Protein AF-A0A7J7TJH2-F1 (afdb_monomer_lite)

InterPro domains:
  IPR021019 Mediator complex, subunit Med30, metazoa [PF11315] (2-128)
  IPR021019 Mediator complex, subunit Med30, metazoa [PTHR31705] (1-128)

pLDDT: mean 81.62, std 16.1, range [39.94, 98.25]

Radius of gyration: 33.01 Å; chains: 1; bounding box: 75×49×87 Å

Foldseek 3Di:
DVVVLVVLVVVLVVLVVPADDCPVPDDPPVVNVVSVVVNVVSVVVNVVVVVVVVVVVVVVCVVCVPDDPDPPVLDDDDDPCPDDDDDPDDDDRVVVVVVVVVVVVVVVVVVVVVVVVVVVVVVVVVVD

Sequence (128 aa):
MVQDIVYRTMETFQLLRKMQLPNGVTYHTGTYQDRLAKLQDHLRQLSILFWKLRLVYDQCNENCGGMDPIPVEQLIPYVEEDGSKNDDRAGPPRFASEERREIAEVNKKLKQKNQQLKQIMDKLQNII

Organism: Myotis myotis (NCBI:txid51298)

Structure (mmCIF, N/CA/C/O backbone):
data_AF-A0A7J7TJH2-F1
#
_entry.id   AF-A0A7J7TJH2-F1
#
loop_
_atom_site.group_PDB
_atom_site.id
_atom_site.type_symbol
_atom_site.label_atom_id
_atom_site.label_alt_id
_atom_site.label_comp_id
_atom_site.label_asym_id
_atom_site.label_entity_id
_atom_site.label_seq_id
_atom_site.pdbx_PDB_ins_code
_atom_site.Cartn_x
_atom_site.Cartn_y
_atom_site.Cartn_z
_atom_site.occupancy
_atom_site.B_iso_or_equiv
_atom_site.auth_seq_id
_atom_site.auth_comp_id
_atom_site.auth_asym_id
_atom_site.auth_atom_id
_atom_site.pdbx_PDB_model_num
ATOM 1 N N . MET A 1 1 ? 6.555 -2.501 2.293 1.00 86.00 1 MET A N 1
ATOM 2 C CA . MET A 1 1 ? 5.290 -1.911 1.792 1.00 86.00 1 MET A CA 1
ATOM 3 C C . MET A 1 1 ? 4.120 -2.883 1.860 1.00 86.00 1 MET A C 1
ATOM 5 O O . MET A 1 1 ? 3.216 -2.632 2.638 1.00 86.00 1 MET A O 1
ATOM 9 N N . VAL A 1 2 ? 4.109 -3.987 1.096 1.00 95.38 2 VAL A N 1
ATOM 10 C CA . VAL A 1 2 ? 2.997 -4.967 1.154 1.00 95.38 2 VAL A CA 1
ATOM 11 C C . VAL A 1 2 ? 2.871 -5.573 2.555 1.00 95.38 2 VAL A C 1
ATOM 13 O O . VAL A 1 2 ? 1.783 -5.593 3.120 1.00 95.38 2 VAL A O 1
ATOM 16 N N . GLN A 1 3 ? 3.994 -5.969 3.162 1.00 96.12 3 GLN A N 1
ATOM 17 C CA . GLN A 1 3 ? 4.023 -6.436 4.552 1.00 96.12 3 GLN A CA 1
ATOM 18 C C . GLN A 1 3 ? 3.486 -5.382 5.536 1.00 96.12 3 GLN A C 1
ATOM 20 O O . GLN A 1 3 ? 2.726 -5.729 6.435 1.00 96.12 3 GLN A O 1
ATOM 25 N N . ASP A 1 4 ? 3.816 -4.102 5.342 1.00 96.44 4 ASP A N 1
ATOM 26 C CA . ASP A 1 4 ? 3.339 -3.010 6.205 1.00 96.44 4 ASP A CA 1
ATOM 27 C C . ASP A 1 4 ? 1.819 -2.836 6.098 1.00 96.44 4 ASP A C 1
ATOM 29 O O . ASP A 1 4 ? 1.147 -2.640 7.107 1.00 96.44 4 ASP A O 1
ATOM 33 N N . ILE A 1 5 ? 1.262 -2.964 4.886 1.00 97.88 5 ILE A N 1
ATOM 34 C CA . ILE A 1 5 ? -0.190 -2.955 4.650 1.00 97.88 5 ILE A CA 1
ATOM 35 C C . ILE A 1 5 ? -0.847 -4.117 5.393 1.00 97.88 5 ILE A C 1
ATOM 37 O O . ILE A 1 5 ? -1.837 -3.909 6.096 1.00 97.88 5 ILE A O 1
ATOM 41 N N . VAL A 1 6 ? -0.294 -5.327 5.268 1.00 97.88 6 VAL A N 1
ATOM 42 C CA . VAL A 1 6 ? -0.810 -6.522 5.951 1.00 97.88 6 VAL A CA 1
ATOM 43 C C . VAL A 1 6 ? -0.783 -6.320 7.462 1.00 97.88 6 VAL A C 1
ATOM 45 O O . VAL A 1 6 ? -1.816 -6.459 8.117 1.00 97.88 6 VAL A O 1
ATOM 48 N N . TYR A 1 7 ? 0.360 -5.910 8.010 1.00 97.75 7 TYR A N 1
ATOM 49 C CA . TYR A 1 7 ? 0.521 -5.661 9.437 1.00 97.75 7 TYR A CA 1
ATOM 50 C C . TYR A 1 7 ? -0.475 -4.607 9.940 1.00 97.75 7 TYR A C 1
ATOM 52 O O . TYR A 1 7 ? -1.221 -4.850 10.889 1.00 97.75 7 TYR A O 1
ATOM 60 N N . ARG A 1 8 ? -0.583 -3.466 9.251 1.00 97.44 8 ARG A N 1
ATOM 61 C CA . ARG A 1 8 ? -1.490 -2.384 9.648 1.00 97.44 8 ARG A CA 1
ATOM 62 C C . ARG A 1 8 ? -2.963 -2.777 9.547 1.00 97.44 8 ARG A C 1
ATOM 64 O O . ARG A 1 8 ? -3.783 -2.373 10.376 1.00 97.44 8 ARG A O 1
ATOM 71 N N . THR A 1 9 ? -3.305 -3.599 8.561 1.00 97.62 9 THR A N 1
ATOM 72 C CA . THR A 1 9 ? -4.645 -4.177 8.411 1.00 97.62 9 THR A CA 1
ATOM 73 C C . THR A 1 9 ? -4.959 -5.117 9.576 1.00 97.62 9 THR A C 1
ATOM 75 O O . THR A 1 9 ? -6.028 -5.014 10.179 1.00 97.62 9 THR A O 1
ATOM 78 N N . MET A 1 10 ? -4.010 -5.970 9.976 1.00 97.75 10 MET A N 1
ATOM 79 C CA . MET A 1 10 ? -4.159 -6.827 11.155 1.00 97.75 10 MET A CA 1
ATOM 80 C C . MET A 1 10 ? -4.353 -6.006 12.436 1.00 97.75 10 MET A C 1
ATOM 82 O O . MET A 1 10 ? -5.276 -6.290 13.197 1.00 97.75 10 MET A O 1
ATOM 86 N N . GLU A 1 11 ? -3.550 -4.961 12.663 1.00 96.56 11 GLU A N 1
ATOM 87 C CA . GLU A 1 11 ? -3.713 -4.065 13.820 1.00 96.56 11 GLU A CA 1
ATOM 88 C C . GLU A 1 11 ? -5.095 -3.394 13.842 1.00 96.56 11 GLU A C 1
ATOM 90 O O . GLU A 1 11 ? -5.711 -3.250 14.900 1.00 96.56 11 GLU A O 1
ATOM 95 N N . THR A 1 12 ? -5.599 -3.006 12.669 1.00 97.06 12 THR A N 1
ATOM 96 C CA . THR A 1 12 ? -6.934 -2.416 12.498 1.00 97.06 12 THR A CA 1
ATOM 97 C C . THR A 1 12 ? -8.027 -3.401 12.902 1.00 97.06 12 THR A C 1
ATOM 99 O O . THR A 1 12 ? -8.872 -3.074 13.736 1.00 97.06 12 THR A O 1
ATOM 102 N N . PHE A 1 13 ? -7.986 -4.636 12.398 1.00 97.12 13 PHE A N 1
ATOM 103 C CA . PHE A 1 13 ? -8.959 -5.662 12.777 1.00 97.12 13 PHE A CA 1
ATOM 104 C C . PHE A 1 13 ? -8.864 -6.053 14.255 1.00 97.12 13 PHE A C 1
ATOM 106 O O . PHE A 1 13 ? -9.887 -6.252 14.910 1.00 97.12 13 PHE A O 1
ATOM 113 N N . GLN A 1 14 ? -7.657 -6.114 14.821 1.00 95.75 14 GLN A N 1
ATOM 114 C CA . GLN A 1 14 ? -7.471 -6.372 16.250 1.00 95.75 14 GLN A CA 1
ATOM 115 C C . GLN A 1 14 ? -8.058 -5.257 17.123 1.00 95.75 14 GLN A C 1
ATOM 117 O O . GLN A 1 14 ? -8.625 -5.549 18.180 1.00 95.75 14 GLN A O 1
ATOM 122 N N . LEU A 1 15 ? -7.934 -3.997 16.695 1.00 94.38 15 LEU A N 1
ATOM 123 C CA . LEU A 1 15 ? -8.545 -2.852 17.365 1.00 94.38 15 LEU A CA 1
ATOM 124 C C . LEU A 1 15 ? -10.073 -2.923 17.287 1.00 94.38 15 LEU A C 1
ATOM 126 O O . LEU A 1 15 ? -10.728 -2.842 18.325 1.00 94.38 15 LEU A O 1
ATOM 130 N N . LEU A 1 16 ? -10.623 -3.155 16.091 1.00 93.12 16 LEU A N 1
ATOM 131 C CA . LEU A 1 16 ? -12.064 -3.304 15.867 1.00 93.12 16 LEU A CA 1
ATOM 132 C C . LEU A 1 16 ? -12.660 -4.430 16.715 1.00 93.12 16 LEU A C 1
ATOM 134 O O . LEU A 1 16 ? -13.669 -4.220 17.377 1.00 93.12 16 LEU A O 1
ATOM 138 N N . ARG A 1 17 ? -11.990 -5.588 16.795 1.00 91.50 17 ARG A N 1
ATOM 139 C CA . ARG A 1 17 ? -12.422 -6.717 17.638 1.00 91.50 17 ARG A CA 1
ATOM 140 C C . ARG A 1 17 ? -12.553 -6.340 19.115 1.00 91.50 17 ARG A C 1
ATOM 142 O O . ARG A 1 17 ? -13.363 -6.919 19.829 1.00 91.50 17 ARG A O 1
ATOM 149 N N . LYS A 1 18 ? -11.721 -5.413 19.598 1.00 86.69 18 LYS A N 1
ATOM 150 C CA . LYS A 1 18 ? -11.749 -4.946 20.991 1.00 86.69 18 LYS A CA 1
ATOM 151 C C . LYS A 1 18 ? -12.735 -3.799 21.206 1.00 86.69 18 LYS A C 1
ATOM 153 O O . LYS A 1 18 ? -13.057 -3.525 22.362 1.00 86.69 18 LYS A O 1
ATOM 158 N N . MET A 1 19 ? -13.184 -3.107 20.156 1.00 86.38 19 MET A N 1
ATOM 159 C CA . MET A 1 19 ? -14.168 -2.033 20.283 1.00 86.38 19 MET A CA 1
ATOM 160 C C . MET A 1 19 ? -15.527 -2.619 20.661 1.00 86.38 19 MET A C 1
ATOM 162 O O . MET A 1 19 ? -16.082 -3.452 19.955 1.00 86.38 19 MET A O 1
ATOM 166 N N . GLN A 1 20 ? -16.059 -2.166 21.794 1.00 77.88 20 GLN A N 1
ATOM 167 C CA . GLN A 1 20 ? -17.438 -2.430 22.175 1.00 77.88 20 GLN A CA 1
ATOM 168 C C . GLN A 1 20 ? -18.297 -1.262 21.701 1.00 77.88 20 GLN A C 1
ATOM 170 O O . GLN A 1 20 ? -17.916 -0.099 21.859 1.00 77.88 20 GLN A O 1
ATOM 175 N N . LEU A 1 21 ? -19.437 -1.585 21.095 1.00 71.44 21 LEU A N 1
ATOM 176 C CA . LEU A 1 21 ? -20.474 -0.609 20.778 1.00 71.44 21 LEU A CA 1
ATOM 177 C C . LEU A 1 21 ? -21.089 -0.099 22.085 1.00 71.44 21 LEU A C 1
ATOM 179 O O . LEU A 1 21 ? -21.160 -0.873 23.035 1.00 71.44 21 LEU A O 1
ATOM 183 N N . PRO A 1 22 ? -21.561 1.153 22.158 1.00 65.56 22 PRO A N 1
ATOM 184 C CA . PRO A 1 22 ? -22.218 1.645 23.358 1.00 65.56 22 PRO A CA 1
ATOM 185 C C . PRO A 1 22 ? -23.531 0.881 23.593 1.00 65.56 22 PRO A C 1
ATOM 187 O O . PRO A 1 22 ? -24.533 1.116 22.929 1.00 65.56 22 PRO A O 1
ATOM 190 N N . ASN A 1 23 ? -23.522 -0.066 24.527 1.00 67.75 23 ASN A N 1
ATOM 191 C CA . ASN A 1 23 ? -24.637 -0.967 24.842 1.00 67.75 23 ASN A CA 1
ATOM 192 C C . ASN A 1 23 ? -25.430 -0.525 26.089 1.00 67.75 23 ASN A C 1
ATOM 194 O O . ASN A 1 23 ? -26.131 -1.322 26.700 1.00 67.75 23 ASN A O 1
ATOM 198 N N . GLY A 1 24 ? -25.333 0.751 26.481 1.00 61.03 24 GLY A N 1
ATOM 199 C CA . GLY A 1 24 ? -26.149 1.370 27.541 1.00 61.03 24 GLY A CA 1
ATOM 200 C C . GLY A 1 24 ? -25.849 0.922 28.981 1.00 61.03 24 GLY A C 1
ATOM 201 O O . GLY A 1 24 ? -26.216 1.631 29.910 1.00 61.03 24 GLY A O 1
ATOM 202 N N . VAL A 1 25 ? -25.147 -0.200 29.178 1.00 64.81 25 VAL A N 1
ATOM 203 C CA . VAL A 1 25 ? -24.838 -0.783 30.502 1.00 64.81 25 VAL A CA 1
ATOM 204 C C . VAL A 1 25 ? -23.406 -0.467 30.966 1.00 64.81 25 VAL A C 1
ATOM 206 O O . VAL A 1 25 ? -23.152 -0.343 32.160 1.00 64.81 25 VAL A O 1
ATOM 209 N N . THR A 1 26 ? -22.470 -0.254 30.038 1.00 62.06 26 THR A N 1
ATOM 210 C CA . THR A 1 26 ? -21.076 0.134 30.324 1.00 62.06 26 THR A CA 1
ATOM 211 C C . THR A 1 26 ? -20.642 1.244 29.371 1.00 62.06 26 THR A C 1
ATOM 213 O O . THR A 1 26 ? -20.154 0.989 28.272 1.00 62.06 26 THR A O 1
ATOM 216 N N . TYR A 1 27 ? -20.854 2.499 29.771 1.00 58.00 27 TYR A N 1
ATOM 217 C CA . TYR A 1 27 ? -20.432 3.672 29.004 1.00 58.00 27 TYR A CA 1
ATOM 218 C C . TYR A 1 27 ? -19.076 4.174 29.517 1.00 58.00 27 TYR A C 1
ATOM 220 O O . TYR A 1 27 ? -18.975 4.817 30.560 1.00 58.00 27 TYR A O 1
ATOM 228 N N . HIS A 1 28 ? -18.011 3.889 28.768 1.00 69.06 28 HIS A N 1
ATOM 229 C CA . HIS A 1 28 ? -16.686 4.477 28.982 1.00 69.06 28 HIS A CA 1
ATOM 230 C C . HIS A 1 28 ? -16.314 5.348 27.778 1.00 69.06 28 HIS A C 1
ATOM 232 O O . HIS A 1 28 ? -15.442 4.993 26.981 1.00 69.06 28 HIS A O 1
ATOM 238 N N . THR A 1 29 ? -17.000 6.490 27.640 1.00 70.56 29 THR A N 1
ATOM 239 C CA . THR A 1 29 ? -16.902 7.416 26.495 1.00 70.56 29 THR A CA 1
ATOM 240 C C . THR A 1 29 ? -15.457 7.750 26.116 1.00 70.56 29 THR A C 1
ATOM 242 O O . THR A 1 29 ? -15.130 7.715 24.934 1.00 70.56 29 THR A O 1
ATOM 245 N N . GLY A 1 30 ? -14.574 7.982 27.097 1.00 76.38 30 GLY A N 1
ATOM 246 C CA . GLY A 1 30 ? -13.152 8.255 26.846 1.00 76.38 30 GLY A CA 1
ATOM 247 C C . GLY A 1 30 ? -12.441 7.110 26.115 1.00 76.38 30 GLY A C 1
ATOM 248 O O . GLY A 1 30 ? -11.837 7.320 25.070 1.00 76.38 30 GLY A O 1
ATOM 249 N N . THR A 1 31 ? -12.610 5.867 26.579 1.00 83.62 31 THR A N 1
ATOM 250 C CA . THR A 1 31 ? -11.962 4.698 25.953 1.00 83.62 31 THR A CA 1
ATOM 251 C C . THR A 1 31 ? -12.473 4.396 24.544 1.00 83.62 31 THR A C 1
ATOM 253 O O . THR A 1 31 ? -11.717 3.897 23.711 1.00 83.62 31 THR A O 1
ATOM 256 N N . TYR A 1 32 ? -13.747 4.683 24.258 1.00 85.94 32 TYR A N 1
ATOM 257 C CA . TYR A 1 32 ? -14.296 4.536 22.911 1.00 85.94 32 TYR A CA 1
ATOM 258 C C . TYR A 1 32 ? -13.712 5.588 21.966 1.00 85.94 32 TYR A C 1
ATOM 260 O O . TYR A 1 32 ? -13.270 5.234 20.874 1.00 85.94 32 TYR A O 1
ATOM 268 N N . GLN A 1 33 ? -13.669 6.853 22.399 1.00 88.31 33 GLN A N 1
ATOM 269 C CA . GLN A 1 33 ? -13.120 7.950 21.601 1.00 88.31 33 GLN A CA 1
ATOM 270 C C . GLN A 1 33 ? -11.633 7.740 21.293 1.00 88.31 33 GLN A C 1
ATOM 272 O O . GLN A 1 33 ? -11.239 7.879 20.139 1.00 88.31 33 GLN A O 1
ATOM 277 N N . ASP A 1 34 ? -10.830 7.282 22.258 1.00 90.75 34 ASP A N 1
ATOM 278 C CA . ASP A 1 34 ? -9.414 6.957 22.022 1.00 90.75 34 ASP A CA 1
ATOM 279 C C . ASP A 1 34 ? -9.238 5.847 20.979 1.00 90.75 34 ASP A C 1
ATOM 281 O O . ASP A 1 34 ? -8.384 5.919 20.091 1.00 90.75 34 ASP A O 1
ATOM 285 N N . ARG A 1 35 ? -10.068 4.800 21.055 1.00 90.94 35 ARG A N 1
ATOM 286 C CA . ARG A 1 35 ? -10.048 3.701 20.081 1.00 90.94 35 ARG A CA 1
ATOM 287 C C . ARG A 1 35 ? -10.508 4.165 18.703 1.00 90.94 35 ARG A C 1
ATOM 289 O O . ARG A 1 35 ? -9.920 3.742 17.713 1.00 90.94 35 ARG A O 1
ATOM 296 N N . LEU A 1 36 ? -11.511 5.039 18.636 1.00 92.06 36 LEU A N 1
ATOM 297 C CA . LEU A 1 36 ? -11.991 5.625 17.388 1.00 92.06 36 LEU A CA 1
ATOM 298 C C . LEU A 1 36 ? -10.916 6.509 16.741 1.00 92.06 36 LEU A C 1
ATOM 300 O O . LEU A 1 36 ? -10.648 6.362 15.551 1.00 92.06 36 LEU A O 1
ATOM 304 N N . ALA A 1 37 ? -10.248 7.359 17.522 1.00 94.62 37 ALA A N 1
ATOM 305 C CA . ALA A 1 37 ? -9.139 8.186 17.052 1.00 94.62 37 ALA A CA 1
ATOM 306 C C . ALA A 1 37 ? -7.976 7.323 16.537 1.00 94.62 37 ALA A C 1
ATOM 308 O O . ALA A 1 37 ? -7.446 7.555 15.449 1.00 94.62 37 ALA A O 1
ATOM 309 N N . LYS A 1 38 ? -7.624 6.260 17.272 1.00 95.88 38 LYS A N 1
ATOM 310 C CA . LYS A 1 38 ? -6.598 5.303 16.843 1.00 95.88 38 LYS A CA 1
ATOM 311 C C . LYS A 1 38 ? -6.988 4.589 15.547 1.00 95.88 38 LYS A C 1
ATOM 313 O O . LYS A 1 38 ? -6.150 4.435 14.662 1.00 95.88 38 LYS A O 1
ATOM 318 N N . LEU A 1 39 ? -8.251 4.189 15.407 1.00 96.00 39 LEU A N 1
ATOM 319 C CA . LEU A 1 39 ? -8.770 3.571 14.187 1.00 96.00 39 LEU A CA 1
ATOM 320 C C . LEU A 1 39 ? -8.657 4.523 12.990 1.00 96.00 39 LEU A C 1
ATOM 322 O O . LEU A 1 39 ? -8.180 4.119 11.931 1.00 96.00 39 LEU A O 1
ATOM 326 N N . GLN A 1 40 ? -9.046 5.787 13.161 1.00 97.06 40 GLN A N 1
ATOM 327 C CA . GLN A 1 40 ? -8.921 6.807 12.120 1.00 97.06 40 GLN A CA 1
ATOM 328 C C . GLN A 1 40 ? -7.464 7.003 11.686 1.00 97.06 40 GLN A C 1
ATOM 330 O O . GLN A 1 40 ? -7.188 7.066 10.487 1.00 97.06 40 GLN A O 1
ATOM 335 N N . ASP A 1 41 ? -6.515 7.025 12.627 1.00 97.75 41 ASP A N 1
ATOM 336 C CA . ASP A 1 41 ? -5.095 7.109 12.278 1.00 97.75 41 ASP A CA 1
ATOM 337 C C . ASP A 1 41 ? -4.610 5.856 11.530 1.00 97.75 41 ASP A C 1
ATOM 339 O O . ASP A 1 41 ? -3.880 5.962 10.542 1.00 97.75 41 ASP A O 1
ATOM 343 N N . HIS A 1 42 ? -5.061 4.662 11.928 1.00 97.56 42 HIS A N 1
ATOM 344 C CA . HIS A 1 42 ? -4.754 3.430 11.202 1.00 97.56 42 HIS A CA 1
ATOM 345 C C . HIS A 1 42 ? -5.233 3.477 9.747 1.00 97.56 42 HIS A C 1
ATOM 347 O O . HIS A 1 42 ? -4.456 3.166 8.842 1.00 97.56 42 HIS A O 1
ATOM 353 N N . LEU A 1 43 ? -6.470 3.923 9.519 1.00 98.06 43 LEU A N 1
ATOM 354 C CA . LEU A 1 43 ? -7.052 4.059 8.183 1.00 98.06 43 LEU A CA 1
ATOM 355 C C . LEU A 1 43 ? -6.339 5.126 7.343 1.00 98.06 43 LEU A C 1
ATOM 357 O O . LEU A 1 43 ? -6.098 4.919 6.150 1.00 98.06 43 LEU A O 1
ATOM 361 N N . ARG A 1 44 ? -5.936 6.241 7.962 1.00 98.25 44 ARG A N 1
ATOM 362 C CA . ARG A 1 44 ? -5.140 7.276 7.292 1.00 98.25 44 ARG A CA 1
ATOM 363 C C . ARG A 1 44 ? -3.798 6.722 6.817 1.00 98.25 44 ARG A C 1
ATOM 365 O O . ARG A 1 44 ? -3.423 6.927 5.665 1.00 98.25 44 ARG A O 1
ATOM 372 N N . GLN A 1 45 ? -3.095 5.982 7.672 1.00 97.62 45 GLN A N 1
ATOM 373 C CA . GLN A 1 45 ? -1.823 5.357 7.307 1.00 97.62 45 GLN A CA 1
ATOM 374 C C . GLN A 1 45 ? -1.989 4.301 6.206 1.00 97.62 45 GLN A C 1
ATOM 376 O O . GLN A 1 45 ? -1.207 4.289 5.257 1.00 97.62 45 GLN A O 1
ATOM 381 N N . LEU A 1 46 ? -3.027 3.460 6.284 1.00 98.12 46 LEU A N 1
ATOM 382 C CA . LEU A 1 46 ? -3.355 2.500 5.223 1.00 98.12 46 LEU A CA 1
ATOM 383 C C . LEU A 1 46 ? -3.589 3.197 3.880 1.00 98.12 46 LEU A C 1
ATOM 385 O O . LEU A 1 46 ? -3.049 2.758 2.869 1.00 98.12 46 LEU A O 1
ATOM 389 N N . SER A 1 47 ? -4.320 4.314 3.874 1.00 98.19 47 SER A N 1
ATOM 390 C CA . SER A 1 47 ? -4.573 5.098 2.657 1.00 98.19 47 SER A CA 1
ATOM 391 C C . SER A 1 47 ? -3.270 5.569 2.001 1.00 98.19 47 SER A C 1
ATOM 393 O O . SER A 1 47 ? -3.101 5.441 0.790 1.00 98.19 47 SER A O 1
ATOM 395 N N . ILE A 1 48 ? -2.309 6.040 2.803 1.00 98.00 48 ILE A N 1
ATOM 396 C CA . ILE A 1 48 ? -0.984 6.449 2.315 1.00 98.00 48 ILE A CA 1
ATOM 397 C C . ILE A 1 48 ? -0.215 5.250 1.751 1.00 98.00 48 ILE A C 1
ATOM 399 O O . ILE A 1 48 ? 0.396 5.353 0.689 1.00 98.00 48 ILE A O 1
ATOM 403 N N . LEU A 1 49 ? -0.237 4.104 2.436 1.00 98.00 49 LEU A N 1
ATOM 404 C CA . LEU A 1 49 ? 0.446 2.898 1.968 1.00 98.00 49 LEU A CA 1
ATOM 405 C C . LEU A 1 49 ? -0.118 2.401 0.631 1.00 98.00 49 LEU A C 1
ATOM 407 O O . LEU A 1 49 ? 0.660 2.047 -0.253 1.00 98.00 49 LEU A O 1
ATOM 411 N N . PHE A 1 50 ? -1.441 2.423 0.455 1.00 98.25 50 PHE A N 1
ATOM 412 C CA . PHE A 1 50 ? -2.072 2.069 -0.817 1.00 98.25 50 PHE A CA 1
ATOM 413 C C . PHE A 1 50 ? -1.749 3.066 -1.926 1.00 98.25 50 PHE A C 1
ATOM 415 O O . PHE A 1 50 ? -1.482 2.650 -3.051 1.00 98.25 50 PHE A O 1
ATOM 422 N N . TRP A 1 51 ? -1.695 4.362 -1.615 1.00 98.00 51 TRP A N 1
ATOM 423 C CA . TRP A 1 51 ? -1.264 5.373 -2.578 1.00 98.00 51 TRP A CA 1
ATOM 424 C C . TRP A 1 51 ? 0.183 5.140 -3.038 1.00 98.00 51 TRP A C 1
ATOM 426 O O . TRP A 1 51 ? 0.456 5.125 -4.236 1.00 98.00 51 TRP A O 1
ATOM 436 N N . LYS A 1 52 ? 1.101 4.852 -2.104 1.00 97.69 52 LYS A N 1
ATOM 437 C CA . LYS A 1 52 ? 2.493 4.493 -2.430 1.00 97.69 52 LYS A CA 1
ATOM 438 C C . LYS A 1 52 ? 2.580 3.210 -3.256 1.00 97.69 52 LYS A C 1
ATOM 440 O O . LYS A 1 52 ? 3.368 3.151 -4.194 1.00 97.69 52 LYS A O 1
ATOM 445 N N . LEU A 1 53 ? 1.778 2.196 -2.922 1.00 97.44 53 LEU A N 1
ATOM 446 C CA . LEU A 1 53 ? 1.723 0.946 -3.680 1.00 97.44 53 LEU A CA 1
ATOM 447 C C . LEU A 1 53 ? 1.278 1.198 -5.116 1.00 97.44 53 LEU A C 1
ATOM 449 O O . LEU A 1 53 ? 1.906 0.687 -6.039 1.00 97.44 53 LEU A O 1
ATOM 453 N N . ARG A 1 54 ? 0.242 2.020 -5.297 1.00 96.94 54 ARG A N 1
ATOM 454 C CA . ARG A 1 54 ? -0.242 2.395 -6.620 1.00 96.94 54 ARG A CA 1
ATOM 455 C C . ARG A 1 54 ? 0.821 3.143 -7.421 1.00 96.94 54 ARG A C 1
ATOM 457 O O . ARG A 1 54 ? 1.066 2.772 -8.558 1.00 96.94 54 ARG A O 1
ATOM 464 N N . LEU A 1 55 ? 1.501 4.109 -6.805 1.00 96.38 55 LEU A N 1
ATOM 465 C CA . LEU A 1 55 ? 2.573 4.865 -7.454 1.00 96.38 55 LEU A CA 1
ATOM 466 C C . LEU A 1 55 ? 3.696 3.950 -7.966 1.00 96.38 55 LEU A C 1
ATOM 468 O O . LEU A 1 55 ? 4.121 4.071 -9.110 1.00 96.38 55 LEU A O 1
ATOM 472 N N . VAL A 1 56 ? 4.161 3.010 -7.135 1.00 95.62 56 VAL A N 1
ATOM 473 C CA . VAL A 1 56 ? 5.202 2.050 -7.539 1.00 95.62 56 VAL A CA 1
ATOM 474 C C . VAL A 1 56 ? 4.692 1.113 -8.631 1.00 95.62 56 VAL A C 1
ATOM 476 O O . VAL A 1 56 ? 5.437 0.813 -9.559 1.00 95.62 56 VAL A O 1
ATOM 479 N N . TYR A 1 57 ? 3.440 0.660 -8.534 1.00 93.88 57 TYR A N 1
ATOM 480 C CA . TYR A 1 57 ? 2.823 -0.186 -9.552 1.00 93.88 57 TYR A CA 1
ATOM 481 C C . TYR A 1 57 ? 2.780 0.516 -10.909 1.00 93.88 57 TYR A C 1
ATOM 483 O O . TYR A 1 57 ? 3.242 -0.053 -11.892 1.00 93.88 57 TYR A O 1
ATOM 491 N N . ASP A 1 58 ? 2.280 1.751 -10.949 1.00 93.69 58 ASP A N 1
ATOM 492 C CA . ASP A 1 58 ? 2.173 2.533 -12.181 1.00 93.69 58 ASP A CA 1
ATOM 493 C C . ASP A 1 58 ? 3.566 2.776 -12.787 1.00 93.69 58 ASP A C 1
ATOM 495 O O . ASP A 1 58 ? 3.779 2.483 -13.960 1.00 93.69 58 ASP A O 1
ATOM 499 N N . GLN A 1 59 ? 4.556 3.155 -11.968 1.00 92.94 59 GLN A N 1
ATOM 500 C CA . GLN A 1 59 ? 5.941 3.344 -12.419 1.00 92.94 59 GLN A CA 1
ATOM 501 C C . GLN A 1 59 ? 6.570 2.059 -12.976 1.00 92.94 59 GLN A C 1
ATOM 503 O O . GLN A 1 59 ? 7.273 2.087 -13.986 1.00 92.94 59 GLN A O 1
ATOM 508 N N . CYS A 1 60 ? 6.361 0.921 -12.310 1.00 90.69 60 CYS A N 1
ATOM 509 C CA . CYS A 1 60 ? 6.875 -0.358 -12.795 1.00 90.69 60 CYS A CA 1
ATOM 510 C C . CYS A 1 60 ? 6.177 -0.762 -14.093 1.00 90.69 60 CYS A C 1
ATOM 512 O O . CYS A 1 60 ? 6.838 -1.235 -15.010 1.00 90.69 60 CYS A O 1
ATOM 514 N N . ASN A 1 61 ? 4.864 -0.552 -14.181 1.00 87.00 61 ASN A N 1
ATOM 515 C CA . ASN A 1 61 ? 4.072 -0.861 -15.361 1.00 87.00 61 ASN A CA 1
ATOM 516 C C . ASN A 1 61 ? 4.504 -0.019 -16.572 1.00 87.00 61 ASN A C 1
ATOM 518 O O . ASN A 1 61 ? 4.646 -0.559 -17.662 1.00 87.00 61 ASN A O 1
ATOM 522 N N . GLU A 1 62 ? 4.772 1.274 -16.382 1.00 88.81 62 GLU A N 1
ATOM 523 C CA . GLU A 1 62 ? 5.331 2.145 -17.425 1.00 88.81 62 GLU A CA 1
ATOM 524 C C . GLU A 1 62 ? 6.729 1.687 -17.862 1.00 88.81 62 GLU A C 1
ATOM 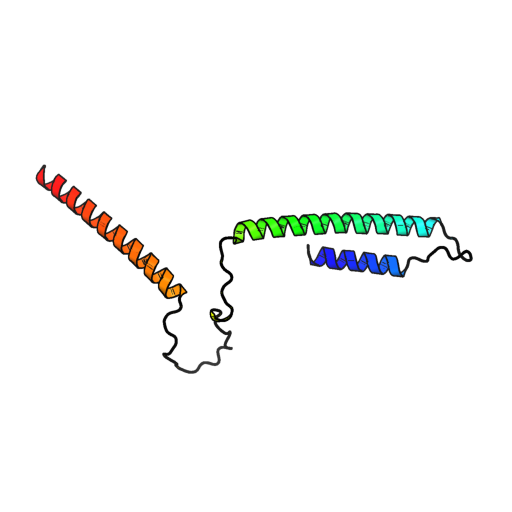526 O O . GLU A 1 62 ? 6.985 1.544 -19.057 1.00 88.81 62 GLU A O 1
ATOM 531 N N . ASN A 1 63 ? 7.619 1.381 -16.912 1.00 84.19 63 ASN A N 1
ATOM 532 C CA . ASN A 1 63 ? 8.987 0.945 -17.218 1.00 84.19 63 ASN A CA 1
ATOM 533 C C . ASN A 1 63 ? 9.048 -0.452 -17.866 1.00 84.19 63 ASN A C 1
ATOM 535 O O . ASN A 1 63 ? 9.983 -0.738 -18.611 1.00 84.19 63 ASN A O 1
ATOM 539 N N . CYS A 1 64 ? 8.079 -1.325 -17.579 1.00 76.06 64 CYS A N 1
ATOM 540 C CA . CYS A 1 64 ? 8.009 -2.691 -18.107 1.00 76.06 64 CYS A CA 1
ATOM 541 C C . CYS A 1 64 ? 7.064 -2.825 -19.310 1.00 76.06 64 CYS A C 1
ATOM 543 O O . CYS A 1 64 ? 6.961 -3.913 -19.871 1.00 76.06 64 CYS A O 1
ATOM 545 N N . GLY A 1 65 ? 6.393 -1.749 -19.735 1.00 68.00 65 GLY A N 1
ATOM 546 C CA . GLY A 1 65 ? 5.344 -1.757 -20.765 1.00 68.00 65 GLY A CA 1
ATOM 547 C C . GLY A 1 65 ? 5.784 -2.150 -22.184 1.00 68.00 65 GLY A C 1
ATOM 548 O O . GLY A 1 65 ? 4.969 -2.102 -23.098 1.00 68.00 65 GLY A O 1
ATOM 549 N N . GLY A 1 66 ? 7.050 -2.529 -22.379 1.00 65.69 66 GLY A N 1
ATOM 550 C CA . GLY A 1 66 ? 7.585 -3.092 -23.623 1.00 65.69 66 GLY A CA 1
ATOM 551 C C . GLY A 1 66 ? 8.140 -4.516 -23.491 1.00 65.69 66 GLY A C 1
ATOM 552 O O . GLY A 1 66 ? 8.677 -5.036 -24.464 1.00 65.69 66 GLY A O 1
ATOM 553 N N . MET A 1 67 ? 8.053 -5.143 -22.311 1.00 70.00 67 MET A N 1
ATOM 554 C CA . MET A 1 67 ? 8.347 -6.567 -22.148 1.00 70.00 67 MET A CA 1
ATOM 555 C C . MET A 1 67 ? 7.054 -7.356 -22.324 1.00 70.00 67 MET A C 1
ATOM 557 O O . MET A 1 67 ? 6.207 -7.375 -21.431 1.00 70.00 67 MET A O 1
ATOM 561 N N . ASP A 1 68 ? 6.910 -8.024 -23.467 1.00 67.50 68 ASP A N 1
ATOM 562 C CA . ASP A 1 68 ? 5.866 -9.030 -23.622 1.00 67.50 68 ASP A CA 1
ATOM 563 C C . ASP A 1 68 ? 6.060 -10.114 -22.547 1.00 67.50 68 ASP A C 1
ATOM 565 O O . ASP A 1 68 ? 7.185 -10.600 -22.363 1.00 67.50 68 ASP A O 1
ATOM 569 N N . PRO A 1 69 ? 5.003 -10.499 -21.806 1.00 69.38 69 PRO A N 1
ATOM 570 C CA . PRO A 1 69 ? 5.108 -11.585 -20.847 1.00 69.38 69 PRO A CA 1
ATOM 571 C C . PRO A 1 69 ? 5.566 -12.842 -21.586 1.00 69.38 69 PRO A C 1
ATOM 573 O O . PRO A 1 69 ? 4.920 -13.271 -22.543 1.00 69.38 69 PRO A O 1
ATOM 576 N N . ILE A 1 70 ? 6.689 -13.417 -21.144 1.00 76.31 70 ILE A N 1
ATOM 577 C CA . ILE A 1 70 ? 7.218 -14.655 -21.716 1.00 76.31 70 ILE A CA 1
ATOM 578 C C . ILE A 1 70 ? 6.132 -15.724 -21.538 1.00 76.31 70 ILE A C 1
ATOM 580 O O . ILE A 1 70 ? 5.759 -16.009 -20.394 1.00 76.31 70 ILE A O 1
ATOM 584 N N . PRO A 1 71 ? 5.595 -16.294 -22.633 1.00 79.94 71 PRO A N 1
ATOM 585 C CA . PRO A 1 71 ? 4.609 -17.357 -22.548 1.00 79.94 71 PRO A CA 1
ATOM 586 C C . PRO A 1 71 ? 5.147 -18.492 -21.683 1.00 79.94 71 PRO A C 1
ATOM 588 O O . PRO A 1 71 ? 6.328 -18.836 -21.771 1.00 79.94 71 PRO A O 1
ATOM 591 N N . VAL A 1 72 ? 4.292 -19.075 -20.845 1.00 72.00 72 VAL A N 1
ATOM 592 C CA . VAL A 1 72 ? 4.685 -20.136 -19.904 1.00 72.00 72 VAL A CA 1
ATOM 593 C C . VAL A 1 72 ? 5.320 -21.318 -20.644 1.00 72.00 72 VAL A C 1
ATOM 595 O O . VAL A 1 72 ? 6.227 -21.959 -20.129 1.00 72.00 72 VAL A O 1
ATOM 598 N N . GLU A 1 73 ? 4.920 -21.545 -21.894 1.00 73.69 73 GLU A N 1
ATOM 599 C CA . GLU A 1 73 ? 5.453 -22.569 -22.794 1.00 73.69 73 GLU A CA 1
ATOM 600 C C . GLU A 1 73 ? 6.907 -22.311 -23.231 1.00 73.69 73 GLU A C 1
ATOM 602 O O . GLU A 1 73 ? 7.567 -23.216 -23.735 1.00 73.69 73 GLU A O 1
ATOM 607 N N . GLN A 1 74 ? 7.404 -21.081 -23.079 1.00 75.12 74 GLN A N 1
ATOM 608 C CA . GLN A 1 74 ? 8.786 -20.686 -23.371 1.00 75.12 74 GLN A CA 1
ATOM 609 C C . GLN A 1 74 ? 9.666 -20.648 -22.116 1.00 75.12 74 GLN A C 1
ATOM 611 O O . GLN A 1 74 ? 10.872 -20.422 -22.227 1.00 75.12 74 GLN A O 1
ATOM 616 N N . LEU A 1 75 ? 9.090 -20.866 -20.930 1.00 80.69 75 LEU A N 1
ATOM 617 C CA . LEU A 1 75 ? 9.866 -21.025 -19.707 1.00 80.69 75 LEU A CA 1
ATOM 618 C C . LEU A 1 75 ? 10.582 -22.375 -19.752 1.00 80.69 75 LEU A C 1
ATOM 620 O O . LEU A 1 75 ? 9.975 -23.405 -20.034 1.00 80.69 75 LEU A O 1
ATOM 624 N N . ILE A 1 76 ? 11.881 -22.371 -19.458 1.00 79.38 76 ILE A N 1
ATOM 625 C CA . ILE A 1 76 ? 12.653 -23.607 -19.325 1.00 79.38 76 ILE A CA 1
ATOM 626 C C . ILE A 1 76 ? 12.166 -24.308 -18.049 1.00 79.38 76 ILE A C 1
ATOM 628 O O . ILE A 1 76 ? 12.255 -23.707 -16.973 1.00 79.38 76 ILE A O 1
ATOM 632 N N . PRO A 1 77 ? 11.645 -25.546 -18.132 1.00 77.00 77 PRO A N 1
ATOM 633 C CA . PRO A 1 77 ? 11.278 -26.305 -16.948 1.00 77.00 77 PRO A CA 1
ATOM 634 C C . PRO A 1 77 ? 12.501 -26.470 -16.052 1.00 77.00 77 PRO A C 1
ATOM 636 O O . PRO A 1 77 ? 13.566 -26.878 -16.514 1.00 77.00 77 PRO A O 1
ATOM 639 N N . TYR A 1 78 ? 12.351 -26.147 -14.771 1.00 70.31 78 TYR A N 1
ATOM 640 C CA . TYR A 1 78 ? 13.389 -26.439 -13.796 1.00 70.31 78 TYR A CA 1
ATOM 641 C C . TYR A 1 78 ? 13.466 -27.958 -13.626 1.00 70.31 78 TYR A C 1
ATOM 643 O O . TYR A 1 78 ? 12.532 -28.573 -13.109 1.00 70.31 78 TYR A O 1
ATOM 651 N N . VAL A 1 79 ? 14.551 -28.557 -14.110 1.00 76.19 79 VAL A N 1
ATOM 652 C CA . VAL A 1 79 ? 14.885 -29.957 -13.855 1.00 76.19 79 VAL A CA 1
ATOM 653 C C . VAL A 1 79 ? 15.924 -29.940 -12.742 1.00 76.19 79 VAL A C 1
ATOM 655 O O . VAL A 1 79 ? 16.951 -29.275 -12.883 1.00 76.19 79 VAL A O 1
ATOM 658 N N . GLU A 1 80 ? 15.649 -30.618 -11.628 1.00 64.56 80 GLU A N 1
ATOM 659 C CA . GLU A 1 80 ? 16.700 -30.932 -10.657 1.00 64.56 80 GLU A CA 1
ATOM 660 C C . GLU A 1 80 ? 17.796 -31.685 -11.423 1.00 64.56 80 GLU A C 1
ATOM 662 O O . GLU A 1 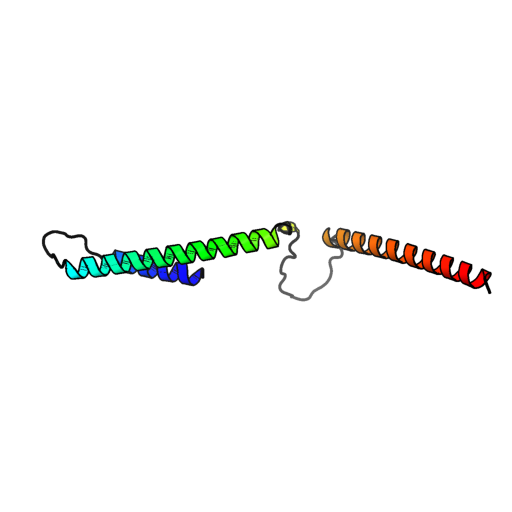80 ? 17.501 -32.635 -12.149 1.00 64.56 80 GLU A O 1
ATOM 667 N N . GLU A 1 81 ? 19.030 -31.181 -11.377 1.00 54.66 81 GLU A N 1
ATOM 668 C CA . GLU A 1 81 ? 20.138 -31.660 -12.206 1.00 54.66 81 GLU A CA 1
ATOM 669 C C . GLU A 1 81 ? 20.634 -33.032 -11.716 1.00 54.66 81 GLU A C 1
ATOM 671 O O . GLU A 1 81 ? 21.734 -33.173 -11.190 1.00 54.66 81 GLU A O 1
ATOM 676 N N . ASP A 1 82 ? 19.824 -34.070 -11.907 1.00 50.09 82 ASP A N 1
ATOM 677 C CA . ASP A 1 82 ? 20.281 -35.450 -11.868 1.00 50.09 82 ASP A CA 1
ATOM 678 C C . ASP A 1 82 ? 20.889 -35.760 -13.235 1.00 50.09 82 ASP A C 1
ATOM 680 O O . ASP A 1 82 ? 20.211 -36.049 -14.224 1.00 50.09 82 ASP A O 1
ATOM 684 N N . GLY A 1 83 ? 22.210 -35.611 -13.311 1.00 53.44 83 GLY A N 1
ATOM 685 C CA . GLY A 1 83 ? 22.964 -35.775 -14.543 1.00 53.44 83 GLY A CA 1
ATOM 686 C C . GLY A 1 83 ? 22.693 -37.115 -15.230 1.00 53.44 83 GLY A C 1
ATOM 687 O O . GLY A 1 83 ? 23.150 -38.158 -14.767 1.00 53.44 83 GLY A O 1
ATOM 688 N N . SER A 1 84 ? 22.031 -37.091 -16.391 1.00 52.28 84 SER A N 1
ATOM 689 C CA . SER A 1 84 ? 22.213 -38.090 -17.453 1.00 52.28 84 SER A CA 1
ATOM 690 C C . SER A 1 84 ? 21.533 -37.715 -18.777 1.00 52.28 84 SER A C 1
ATOM 692 O O . SER A 1 84 ? 20.333 -37.863 -18.944 1.00 52.28 84 SER A O 1
ATOM 694 N N . LYS A 1 85 ? 22.393 -37.341 -19.736 1.00 45.97 85 LYS A N 1
ATOM 695 C CA . LYS A 1 85 ? 22.406 -37.701 -21.170 1.00 45.97 85 LYS A CA 1
ATOM 696 C C . LYS A 1 85 ? 21.169 -37.398 -22.044 1.00 45.97 85 LYS A C 1
ATOM 698 O O . LYS A 1 85 ? 20.200 -38.139 -22.032 1.00 45.97 85 LYS A O 1
ATOM 703 N N . ASN A 1 86 ? 21.390 -36.436 -22.951 1.00 52.88 86 ASN A N 1
ATOM 704 C CA . ASN A 1 86 ? 20.887 -36.299 -24.330 1.00 52.88 86 ASN A CA 1
ATOM 705 C C . ASN A 1 86 ? 19.380 -36.442 -24.605 1.00 52.88 86 ASN A C 1
ATOM 707 O O . ASN A 1 86 ? 18.857 -37.551 -24.635 1.00 52.88 86 ASN A O 1
ATOM 711 N N . ASP A 1 87 ? 18.773 -35.352 -25.089 1.00 39.94 87 ASP A N 1
ATOM 712 C CA . ASP A 1 87 ? 17.877 -35.437 -26.250 1.00 39.94 87 ASP A CA 1
ATOM 713 C C . ASP A 1 87 ? 18.036 -34.206 -27.168 1.00 39.94 87 ASP A C 1
ATOM 715 O O . ASP A 1 87 ? 17.769 -33.065 -26.789 1.00 39.94 87 ASP A O 1
ATOM 719 N N . ASP A 1 88 ? 18.497 -34.466 -28.392 1.00 50.12 88 ASP A N 1
ATOM 720 C CA . ASP A 1 88 ? 18.770 -33.531 -29.494 1.00 50.12 88 ASP A CA 1
ATOM 721 C C . ASP A 1 88 ? 17.472 -33.086 -30.205 1.00 50.12 88 ASP A C 1
ATOM 723 O O . ASP A 1 88 ? 17.366 -33.108 -31.438 1.00 50.12 88 ASP A O 1
ATOM 727 N N . ARG A 1 89 ? 16.422 -32.707 -29.462 1.00 48.56 89 ARG A N 1
ATOM 728 C CA . ARG A 1 89 ? 15.118 -32.442 -30.096 1.00 48.56 89 ARG A CA 1
ATOM 729 C C . ARG A 1 89 ? 14.302 -31.295 -29.519 1.00 48.56 89 ARG A C 1
ATOM 731 O O . ARG A 1 89 ? 13.093 -31.402 -29.350 1.00 48.56 89 ARG A O 1
ATOM 738 N N . ALA A 1 90 ? 14.928 -30.135 -29.365 1.00 44.81 90 ALA A N 1
ATOM 739 C CA . ALA A 1 90 ? 14.205 -28.868 -29.335 1.00 44.81 90 ALA A CA 1
ATOM 740 C C . ALA A 1 90 ? 14.747 -27.962 -30.447 1.00 44.81 90 ALA A C 1
ATOM 742 O O . ALA A 1 90 ? 15.907 -27.555 -30.426 1.00 44.81 90 ALA A O 1
ATOM 743 N N . GLY A 1 91 ? 13.920 -27.682 -31.461 1.00 53.97 91 GLY A N 1
ATOM 744 C CA . GLY A 1 91 ? 14.251 -26.686 -32.482 1.00 53.97 91 GLY A CA 1
ATOM 745 C C . GLY A 1 91 ? 14.585 -25.330 -31.838 1.00 53.97 91 GLY A C 1
ATOM 746 O O . GLY A 1 91 ? 14.127 -25.071 -30.723 1.00 53.97 91 GLY A O 1
ATOM 747 N N . PRO A 1 92 ? 15.377 -24.463 -32.503 1.00 50.47 92 PRO A N 1
ATOM 748 C CA . PRO A 1 92 ? 15.927 -23.272 -31.866 1.00 50.47 92 PRO A CA 1
ATOM 749 C C . PRO A 1 92 ? 14.811 -22.411 -31.257 1.00 50.47 92 PRO A C 1
ATOM 751 O O . PRO A 1 92 ? 13.840 -22.115 -31.964 1.00 50.47 92 PRO A O 1
ATOM 754 N N . PRO A 1 93 ? 14.921 -22.000 -29.980 1.00 54.03 93 PRO A N 1
ATOM 755 C CA . PRO A 1 93 ? 13.913 -21.163 -29.343 1.00 54.03 93 PRO A CA 1
ATOM 756 C C . PRO A 1 93 ? 13.690 -19.891 -30.168 1.00 54.03 93 PRO A C 1
ATOM 758 O O .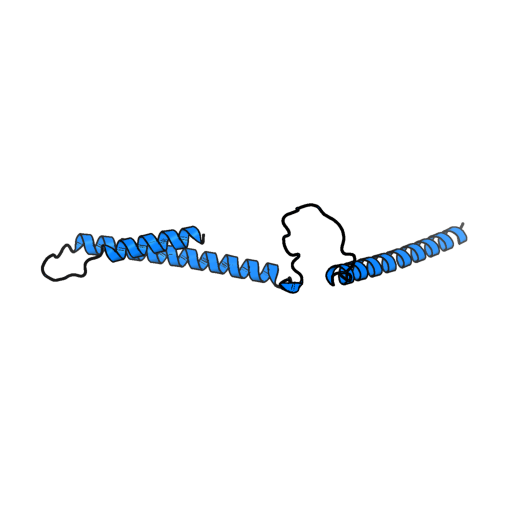 PRO A 1 93 ? 14.625 -19.360 -30.765 1.00 54.03 93 PRO A O 1
ATOM 761 N N . ARG A 1 94 ? 12.455 -19.377 -30.222 1.00 54.50 94 ARG A N 1
ATOM 762 C CA . ARG A 1 94 ? 12.129 -18.154 -30.988 1.00 54.50 94 ARG A CA 1
ATOM 763 C C . ARG A 1 94 ? 13.020 -16.961 -30.604 1.00 54.50 94 ARG A C 1
ATOM 765 O O . ARG A 1 94 ? 13.379 -16.177 -31.476 1.00 54.50 94 ARG A O 1
ATOM 772 N N . PHE A 1 95 ? 13.480 -16.905 -29.354 1.00 51.09 95 PHE A N 1
ATOM 773 C CA . PHE A 1 95 ? 14.510 -15.966 -28.895 1.00 51.09 95 PHE A CA 1
ATOM 774 C C . PHE A 1 95 ? 15.851 -16.121 -29.626 1.00 51.09 95 PHE A C 1
ATOM 776 O O . PHE A 1 95 ? 16.425 -15.127 -30.052 1.00 51.09 95 PHE A O 1
ATOM 783 N N . ALA A 1 96 ? 16.303 -17.352 -29.881 1.00 54.62 96 ALA A N 1
ATOM 784 C CA . ALA A 1 96 ? 17.491 -17.607 -30.694 1.00 54.62 96 ALA A CA 1
ATOM 785 C C . ALA A 1 96 ? 17.289 -17.196 -32.164 1.00 54.62 96 ALA A C 1
ATOM 787 O O . ALA A 1 96 ? 18.261 -16.927 -32.863 1.00 54.62 96 ALA A O 1
ATOM 788 N N . SER A 1 97 ? 16.047 -17.140 -32.658 1.00 61.50 97 SER A N 1
ATOM 789 C CA . SER A 1 97 ? 15.723 -16.611 -33.992 1.00 61.50 97 SER A CA 1
ATOM 790 C C . SER A 1 97 ? 15.828 -15.082 -34.043 1.00 61.50 97 SER A C 1
ATOM 792 O O . SER A 1 97 ? 16.430 -14.556 -34.979 1.00 61.50 97 SER A O 1
ATOM 794 N N . GLU A 1 98 ? 15.284 -14.373 -33.049 1.00 64.44 98 GLU A N 1
ATOM 795 C CA . GLU A 1 98 ? 15.375 -12.906 -32.956 1.00 64.44 98 GLU A CA 1
ATOM 796 C C . GLU A 1 98 ? 16.833 -12.456 -32.755 1.00 64.44 98 GLU A C 1
ATOM 798 O O . GLU A 1 98 ? 17.330 -11.608 -33.493 1.00 64.44 98 GLU A O 1
ATOM 803 N N . GLU A 1 99 ? 17.565 -13.120 -31.857 1.00 67.31 99 GLU A N 1
ATOM 804 C CA . GLU A 1 99 ? 18.993 -12.880 -31.621 1.00 67.31 99 GLU A CA 1
ATOM 805 C C . GLU A 1 99 ? 19.824 -13.152 -32.888 1.00 67.31 99 GLU A C 1
ATOM 807 O O . GLU A 1 99 ? 20.654 -12.338 -33.298 1.00 67.31 99 GLU A O 1
ATOM 812 N N . ARG A 1 100 ? 19.556 -14.258 -33.601 1.00 74.62 100 ARG A N 1
ATOM 813 C CA . ARG A 1 100 ? 20.206 -14.538 -34.896 1.00 74.62 100 ARG A CA 1
ATOM 814 C C . ARG A 1 100 ? 19.882 -13.481 -35.949 1.00 74.62 100 ARG A C 1
ATOM 816 O O . ARG A 1 100 ? 20.743 -13.183 -36.782 1.00 74.62 100 ARG A O 1
ATOM 823 N N . ARG A 1 101 ? 18.671 -12.921 -35.939 1.00 77.38 101 ARG A N 1
ATOM 824 C CA . ARG A 1 101 ? 18.254 -11.856 -36.859 1.00 77.38 101 ARG A CA 1
ATOM 825 C C . ARG A 1 101 ? 18.989 -10.550 -36.560 1.00 77.38 101 ARG A C 1
ATOM 827 O O . ARG A 1 101 ? 19.499 -9.930 -37.493 1.00 77.38 101 ARG A O 1
ATOM 834 N N . GLU A 1 102 ? 19.113 -10.181 -35.290 1.00 79.56 102 GLU A N 1
ATOM 835 C CA . GLU A 1 102 ? 19.864 -9.001 -34.857 1.00 79.56 102 GLU A CA 1
ATOM 836 C C . GLU A 1 102 ? 21.358 -9.130 -35.201 1.00 79.56 102 GLU A C 1
ATOM 838 O O . GLU A 1 102 ? 21.934 -8.246 -35.844 1.00 79.56 102 GLU A O 1
ATOM 843 N N . ILE A 1 103 ? 21.968 -10.285 -34.909 1.00 82.19 103 ILE A N 1
ATOM 844 C CA . ILE A 1 103 ? 23.362 -10.590 -35.272 1.00 82.19 103 ILE A CA 1
ATOM 845 C C . ILE A 1 103 ? 23.571 -10.507 -36.792 1.00 82.19 103 ILE A C 1
ATOM 847 O O . ILE A 1 103 ? 24.594 -9.992 -37.258 1.00 82.19 103 ILE A O 1
ATOM 851 N N . ALA A 1 104 ? 22.622 -10.996 -37.595 1.00 87.50 104 ALA A N 1
ATOM 852 C CA . ALA A 1 104 ? 22.704 -10.913 -39.052 1.00 87.50 104 ALA A CA 1
ATOM 853 C C . ALA A 1 104 ? 22.625 -9.460 -39.555 1.00 87.50 104 ALA A C 1
ATOM 855 O O . ALA A 1 104 ? 23.360 -9.084 -40.476 1.00 87.50 104 ALA A O 1
ATOM 856 N N . GLU A 1 105 ? 21.785 -8.624 -38.943 1.00 90.56 105 GLU A N 1
ATOM 857 C CA . GLU A 1 105 ? 21.655 -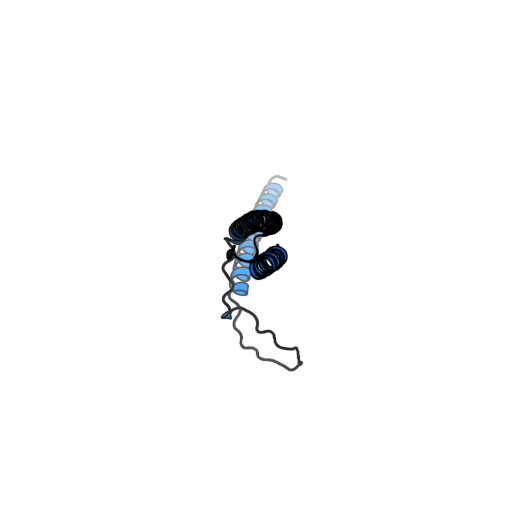7.213 -39.305 1.00 90.56 105 GLU A CA 1
ATOM 858 C C . GLU A 1 105 ? 22.911 -6.406 -38.941 1.00 90.56 105 GLU A C 1
ATOM 860 O O . GLU A 1 105 ? 23.419 -5.638 -39.769 1.00 90.56 105 GLU A O 1
ATOM 865 N N . VAL A 1 106 ? 23.469 -6.630 -37.747 1.00 90.81 106 VAL A N 1
ATOM 866 C CA . VAL A 1 106 ? 24.729 -6.012 -37.304 1.00 90.81 106 VAL A CA 1
ATOM 867 C C . VAL A 1 106 ? 25.876 -6.408 -38.235 1.00 90.81 106 VAL A C 1
ATOM 869 O O . VAL A 1 106 ? 26.605 -5.542 -38.725 1.00 90.81 106 VAL A O 1
ATOM 872 N N 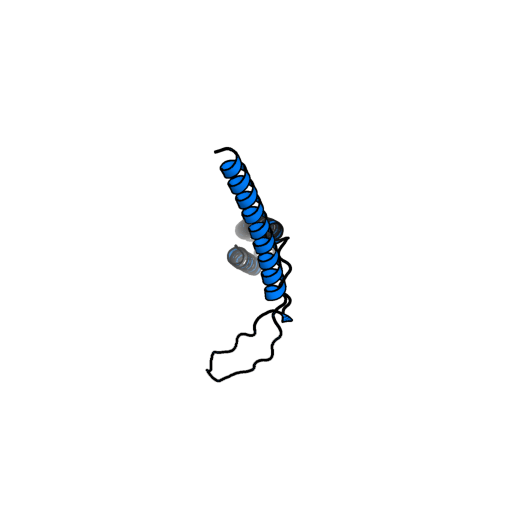. ASN A 1 107 ? 25.990 -7.694 -38.580 1.00 89.19 107 ASN A N 1
ATOM 873 C CA . ASN A 1 107 ? 27.007 -8.173 -39.519 1.00 89.19 107 ASN A CA 1
ATOM 874 C C . ASN A 1 107 ? 26.861 -7.557 -40.917 1.00 89.19 107 ASN A C 1
ATOM 876 O O . ASN A 1 107 ? 27.861 -7.243 -41.569 1.00 89.19 107 ASN A O 1
ATOM 880 N N . LYS A 1 108 ? 25.626 -7.347 -41.390 1.00 92.56 108 LYS A N 1
ATOM 881 C CA . LYS A 1 108 ? 25.369 -6.678 -42.671 1.00 92.56 108 LYS A CA 1
ATOM 882 C C . LYS A 1 108 ? 25.846 -5.223 -42.644 1.00 92.56 108 LYS A C 1
ATOM 884 O O . LYS A 1 108 ? 26.546 -4.807 -43.569 1.00 92.56 108 LYS A O 1
ATOM 889 N N . LYS A 1 109 ? 25.523 -4.470 -41.584 1.00 92.25 109 LYS A N 1
ATO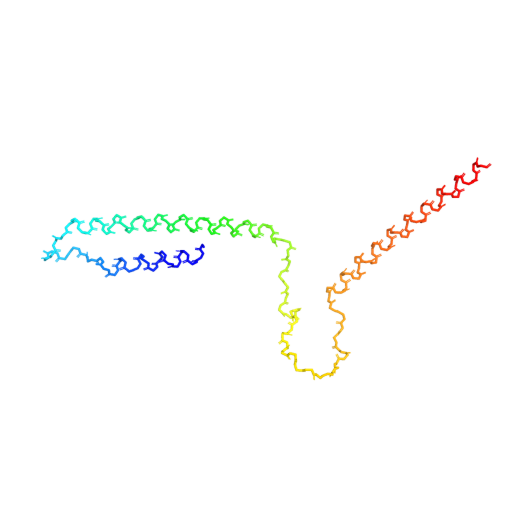M 890 C CA . LYS A 1 109 ? 25.983 -3.080 -41.399 1.00 92.25 109 LYS A CA 1
ATOM 891 C C . LYS A 1 109 ? 27.510 -3.005 -41.320 1.00 92.25 109 LYS A C 1
ATOM 893 O O . LYS A 1 109 ? 28.113 -2.153 -41.972 1.00 92.25 109 LYS A O 1
ATOM 898 N N . LEU A 1 110 ? 28.141 -3.932 -40.599 1.00 93.69 110 LEU A N 1
ATOM 899 C CA . LEU A 1 110 ? 29.597 -3.997 -40.470 1.00 93.69 110 LEU A CA 1
ATOM 900 C C . LEU A 1 110 ? 30.282 -4.245 -41.823 1.00 93.69 110 LEU A C 1
ATOM 902 O O . LEU A 1 110 ? 31.219 -3.532 -42.183 1.00 93.69 110 LEU A O 1
ATOM 906 N N . LYS A 1 111 ? 29.772 -5.193 -42.622 1.00 93.94 111 LYS A N 1
ATOM 907 C CA . LYS A 1 111 ? 30.281 -5.452 -43.981 1.00 93.94 111 LYS A CA 1
ATOM 908 C C . LYS A 1 111 ? 30.165 -4.224 -44.885 1.00 93.94 111 LYS A C 1
ATOM 910 O O . LYS A 1 111 ? 31.124 -3.899 -45.580 1.00 93.94 111 LYS A O 1
ATOM 915 N N . GLN A 1 112 ? 29.033 -3.519 -44.845 1.00 93.44 112 GLN A N 1
ATOM 916 C CA . GLN A 1 112 ? 28.842 -2.289 -45.621 1.00 93.44 112 GLN A CA 1
ATOM 917 C C . GLN A 1 112 ? 29.838 -1.198 -45.216 1.00 93.44 112 GLN A C 1
ATOM 919 O O . GLN A 1 112 ? 30.451 -0.578 -46.084 1.00 93.44 112 GLN A O 1
ATOM 924 N N . LYS A 1 113 ? 30.052 -0.996 -43.911 1.00 94.50 113 LYS A N 1
ATOM 925 C CA . LYS A 1 113 ? 31.024 -0.020 -43.400 1.00 94.50 113 LYS A CA 1
ATOM 926 C C . LYS A 1 113 ? 32.453 -0.367 -43.810 1.00 94.50 113 LYS A C 1
ATOM 928 O O . LYS A 1 113 ? 33.163 0.507 -44.294 1.00 94.50 113 LYS A O 1
ATOM 933 N N . ASN A 1 114 ? 32.847 -1.635 -43.716 1.00 94.94 114 ASN A N 1
ATOM 934 C CA . ASN A 1 114 ? 34.164 -2.081 -44.178 1.00 94.94 114 ASN A CA 1
ATOM 935 C C . ASN A 1 114 ? 34.350 -1.872 -45.686 1.00 94.94 114 ASN A C 1
ATOM 937 O O . ASN A 1 114 ? 35.418 -1.448 -46.122 1.00 94.94 114 ASN A O 1
ATOM 941 N N . GLN A 1 115 ? 33.310 -2.110 -46.488 1.00 94.00 115 GLN A N 1
ATOM 942 C CA . GLN A 1 115 ? 33.367 -1.869 -47.929 1.00 94.00 115 GLN A CA 1
ATOM 943 C C . GLN A 1 115 ? 33.493 -0.374 -48.256 1.00 94.00 115 GLN A C 1
ATOM 945 O O . GLN A 1 115 ? 34.274 -0.008 -49.131 1.00 94.00 115 GLN A O 1
ATOM 950 N N . GLN A 1 116 ? 32.783 0.492 -47.528 1.00 93.94 116 GLN A N 1
ATOM 951 C CA . GLN A 1 116 ? 32.924 1.946 -47.652 1.00 93.94 116 GLN A CA 1
ATOM 952 C C . GLN A 1 116 ? 34.331 2.416 -47.271 1.00 93.94 116 GLN A C 1
ATOM 954 O O . GLN A 1 116 ? 34.931 3.195 -48.006 1.00 93.94 116 GLN A O 1
ATOM 959 N N . LEU A 1 117 ? 34.882 1.916 -46.162 1.00 95.12 117 LEU A N 1
ATOM 960 C CA . LEU A 1 117 ? 36.246 2.232 -45.732 1.00 95.12 117 LEU A CA 1
ATOM 961 C C . LEU A 1 117 ? 37.280 1.797 -46.771 1.00 95.12 117 LEU A C 1
ATOM 963 O O . LEU A 1 117 ? 38.189 2.564 -47.073 1.00 95.12 117 LEU A O 1
ATOM 967 N N . LYS A 1 118 ? 37.107 0.614 -47.370 1.00 94.06 118 LYS A N 1
ATOM 968 C CA . LYS A 1 118 ? 37.972 0.136 -48.452 1.00 94.06 118 LYS A CA 1
ATOM 969 C C . LYS A 1 118 ? 37.908 1.051 -49.677 1.00 94.06 118 LYS A C 1
ATOM 971 O O . LYS A 1 118 ? 38.941 1.465 -50.173 1.00 94.06 118 LYS A O 1
ATOM 976 N N . GLN A 1 119 ? 36.712 1.460 -50.100 1.00 93.12 119 GLN A N 1
ATOM 977 C CA . GLN A 1 119 ? 36.561 2.405 -51.213 1.00 93.12 119 GLN A CA 1
ATOM 978 C C . GLN A 1 119 ? 37.205 3.766 -50.929 1.00 93.12 119 GLN A C 1
ATOM 980 O O . GLN A 1 119 ? 37.747 4.389 -51.838 1.00 93.12 119 GLN A O 1
ATOM 985 N N . ILE A 1 120 ? 37.121 4.253 -49.689 1.00 93.44 120 ILE A N 1
ATOM 986 C CA . ILE A 1 120 ? 37.785 5.497 -49.283 1.00 93.44 120 ILE A CA 1
ATOM 987 C C . ILE A 1 120 ? 39.304 5.310 -49.318 1.00 93.44 120 ILE A C 1
ATOM 989 O O . ILE A 1 120 ? 39.995 6.158 -49.871 1.00 93.44 120 ILE A O 1
ATOM 993 N N . MET A 1 121 ? 39.812 4.196 -48.789 1.00 92.88 121 MET A N 1
ATOM 994 C CA . MET A 1 121 ? 41.235 3.856 -48.821 1.00 92.88 121 MET A CA 1
ATOM 995 C C . MET A 1 121 ? 41.766 3.789 -50.257 1.00 92.88 121 MET A C 1
ATOM 997 O O . MET A 1 121 ? 42.754 4.449 -50.557 1.00 92.88 121 MET A O 1
ATOM 1001 N N . ASP A 1 122 ? 41.070 3.091 -51.153 1.00 92.31 122 ASP A N 1
ATOM 1002 C CA . ASP A 1 122 ? 41.449 2.965 -52.565 1.00 92.31 122 ASP A CA 1
ATOM 1003 C C . ASP A 1 122 ? 41.443 4.337 -53.271 1.00 92.31 122 ASP A C 1
ATOM 1005 O O . ASP A 1 122 ? 42.333 4.656 -54.059 1.00 92.31 122 ASP A O 1
ATOM 1009 N N . LYS A 1 123 ? 40.459 5.197 -52.968 1.00 88.44 123 LYS A N 1
ATOM 1010 C CA . LYS A 1 123 ? 40.412 6.573 -53.494 1.00 88.44 123 LYS A CA 1
ATOM 1011 C C . LYS A 1 123 ? 41.569 7.428 -52.991 1.00 88.44 123 LYS A C 1
ATOM 1013 O O . LYS A 1 123 ? 42.110 8.197 -53.772 1.00 88.44 123 LYS A O 1
ATOM 1018 N N . LEU A 1 124 ? 41.931 7.309 -51.714 1.00 90.56 124 LEU A N 1
ATOM 1019 C CA . LEU A 1 124 ? 43.067 8.030 -51.138 1.00 90.56 124 LEU A CA 1
ATOM 1020 C C . LEU A 1 124 ? 44.396 7.540 -51.727 1.00 90.56 124 LEU A C 1
ATOM 1022 O O . LEU A 1 124 ? 45.266 8.358 -52.002 1.00 90.56 124 LEU A O 1
ATOM 1026 N N . GLN A 1 125 ? 44.533 6.235 -51.973 1.00 79.25 125 GLN A N 1
ATOM 1027 C CA . GLN A 1 125 ? 45.712 5.651 -52.620 1.00 79.25 125 GLN A CA 1
ATOM 1028 C C . GLN A 1 125 ? 45.873 6.095 -54.076 1.00 79.25 125 GLN A C 1
ATOM 1030 O O . GLN A 1 125 ? 46.994 6.296 -54.512 1.00 79.25 125 GLN A O 1
ATOM 1035 N N . ASN A 1 126 ? 44.779 6.309 -54.810 1.00 77.38 126 ASN A N 1
ATOM 1036 C CA . ASN A 1 126 ? 44.823 6.807 -56.190 1.00 77.38 126 ASN A CA 1
ATOM 1037 C C . ASN A 1 126 ? 45.147 8.314 -56.314 1.00 77.38 126 ASN A C 1
ATOM 1039 O O . ASN A 1 126 ? 45.215 8.821 -57.432 1.00 77.38 126 ASN A O 1
ATOM 1043 N N . ILE A 1 127 ? 45.278 9.042 -55.198 1.00 77.94 127 ILE A N 1
ATOM 1044 C CA . ILE A 1 127 ? 45.610 10.482 -55.162 1.00 77.94 127 ILE A CA 1
ATOM 1045 C C . ILE A 1 127 ? 47.094 10.714 -54.791 1.00 77.94 127 ILE A C 1
ATOM 1047 O O . ILE A 1 127 ? 47.582 11.837 -54.915 1.00 77.94 127 ILE A O 1
ATOM 1051 N N . ILE A 1 128 ? 47.809 9.667 -54.362 1.00 59.69 128 ILE A N 1
ATOM 1052 C CA . ILE A 1 128 ? 49.254 9.663 -54.066 1.00 59.69 128 ILE A CA 1
ATOM 1053 C C . ILE A 1 128 ? 50.007 9.135 -55.288 1.00 59.69 128 ILE A C 1
ATOM 1055 O O . ILE A 1 128 ? 51.059 9.727 -55.616 1.00 59.69 128 ILE A O 1
#

Secondary structure (DSSP, 8-state):
-HHHHHHHHHHHHHHHHHPPP--SS---HHHHHHHHHHHHHHHHHHHHHHHHHHHHHHHHHHHHTT-PPPPGGGSPP-------------PPPHHHHHHHHHHHHHHHHHHHHHHHHHHHHHHHHTT-